Protein AF-A0A0N4VRI8-F1 (afdb_monomer)

Solvent-accessible surface area (backbone atoms only — not comparable to full-atom values): 7275 Å² total; per-residue (Å²): 134,88,83,73,58,56,67,59,54,52,49,53,49,56,58,52,57,51,50,72,57,48,52,59,53,59,56,55,34,60,74,36,78,70,61,22,52,50,53,52,50,48,51,35,53,52,12,48,51,44,39,72,71,39,71,64,70,60,37,72,72,37,65,55,40,48,51,35,51,57,52,48,40,55,49,30,66,70,54,86,83,88,71,90,63,54,68,65,54,53,52,50,50,63,56,44,59,64,50,59,78,72,48,95,63,59,70,66,58,52,51,50,54,52,42,53,49,53,20,52,48,45,45,48,68,64,128

Mean predicted aligned error: 9.8 Å

Organism: Enterobius vermicularis (NCBI:txid51028)

InterPro domains:
  IPR050879 Acyltransferase 3 [PTHR23028] (3-126)

pLDDT: mean 73.69, std 8.94, range [43.31, 86.62]

Sequence (127 aa):
MFNYDFLLHTWSLAVEIQFYIIVPVLTMLLSIPFVGKILWSFFFAASLYYNIVAVGPLQFSSLPSRIWQFICGGLANILPKGFKNTPLLVAGLFSLSPIVFVLPLHTTFLRLTCTLGAAAVIYLGNE

Foldseek 3Di:
DDPPPVVVVVLVVVLVVVCVVVLVVLLVLVVDPPRSVVVNVVLLVQLCVCLVPDDDPCCVNDPSVCVNLSSLLSVLQVDDADDADQPVLVVVVVVVVVVVVVDPDDPVVNSVVNSVSSSVNNNRVDD

Radius of gyration: 16.8 Å; Cα contacts (8 Å, |Δi|>4): 71; chains: 1; bounding box: 46×39×40 Å

Secondary structure (DSSP, 8-state):
-----HHHHHHHHHHHHHHHHHHHHHHHHHTSTTHHHHHHHHHHHHHHHHHHH--SHHHHH-GGGTHHHHHHHHHHHHSPP----HHHHHHHHHHHHHHHHHS---HHHHHHHHHHHHHHHHHHH--

Structure (mmCIF, N/CA/C/O backbone):
data_AF-A0A0N4VRI8-F1
#
_entry.id   AF-A0A0N4VRI8-F1
#
loop_
_atom_site.group_PDB
_atom_site.id
_atom_site.type_symbol
_atom_si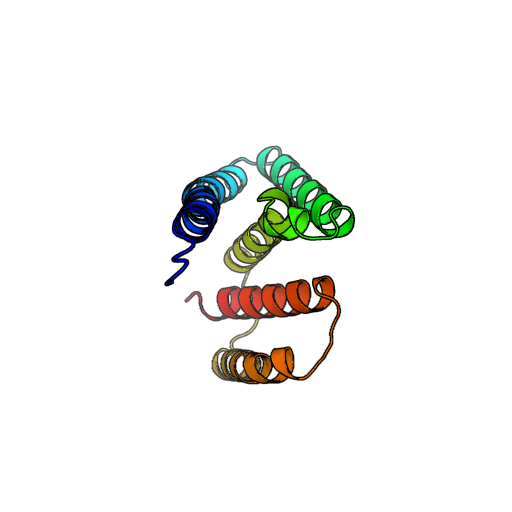te.label_atom_id
_atom_site.label_alt_id
_atom_site.label_comp_id
_atom_site.label_asym_id
_atom_site.label_entity_id
_atom_site.label_seq_id
_atom_site.pdbx_PDB_ins_code
_atom_site.Cartn_x
_atom_site.Cartn_y
_atom_site.Cartn_z
_atom_site.occupancy
_atom_site.B_iso_or_equiv
_atom_site.auth_seq_id
_atom_site.auth_comp_id
_atom_site.auth_asym_id
_atom_site.auth_atom_id
_atom_site.pdbx_PDB_model_num
ATOM 1 N N . MET A 1 1 ? 21.284 -26.337 -19.091 1.00 43.31 1 MET A N 1
ATOM 2 C CA . MET A 1 1 ? 21.860 -25.548 -17.983 1.00 43.31 1 MET A CA 1
ATOM 3 C C . MET A 1 1 ? 20.698 -24.835 -17.316 1.00 43.31 1 MET A C 1
ATOM 5 O O . MET A 1 1 ? 20.201 -23.864 -17.866 1.00 43.31 1 MET A O 1
ATOM 9 N N . PHE A 1 2 ? 20.142 -25.414 -16.251 1.00 52.81 2 PHE A N 1
ATOM 10 C CA . PHE A 1 2 ? 18.999 -24.818 -15.561 1.00 52.81 2 PHE A CA 1
ATOM 11 C C . PHE A 1 2 ? 19.509 -23.631 -14.735 1.00 52.81 2 PHE A C 1
ATOM 13 O O . PHE A 1 2 ? 20.083 -23.827 -13.667 1.00 52.81 2 PHE A O 1
ATOM 20 N N . ASN A 1 3 ? 19.359 -22.413 -15.260 1.00 57.34 3 ASN A N 1
ATOM 21 C CA . ASN A 1 3 ? 19.495 -21.189 -14.473 1.00 57.34 3 ASN A CA 1
ATOM 22 C C . ASN A 1 3 ? 18.281 -21.111 -13.545 1.00 57.34 3 ASN A C 1
ATOM 24 O O . ASN A 1 3 ? 17.251 -20.540 -13.889 1.00 57.34 3 ASN A O 1
ATOM 28 N N . TYR A 1 4 ? 18.367 -21.769 -12.393 1.00 59.78 4 TYR A N 1
ATOM 29 C CA . TYR A 1 4 ? 17.457 -21.477 -11.300 1.00 59.78 4 TYR A CA 1
ATOM 30 C C . TYR A 1 4 ? 17.923 -20.154 -10.708 1.00 59.78 4 TYR A C 1
ATOM 32 O O . TYR A 1 4 ? 18.918 -20.121 -9.983 1.00 59.78 4 TYR A O 1
ATOM 40 N N . ASP A 1 5 ? 17.228 -19.068 -11.040 1.00 71.31 5 ASP A N 1
ATOM 41 C CA . ASP A 1 5 ? 17.462 -17.743 -10.466 1.00 71.31 5 ASP A CA 1
ATOM 42 C C . ASP A 1 5 ? 17.013 -17.711 -8.996 1.00 71.31 5 ASP A C 1
ATOM 44 O O . ASP A 1 5 ? 16.103 -16.988 -8.588 1.00 71.31 5 ASP A O 1
ATOM 48 N N . PHE A 1 6 ? 17.661 -18.528 -8.168 1.00 78.25 6 PHE A N 1
ATOM 49 C CA . PHE A 1 6 ? 17.434 -18.620 -6.733 1.00 78.25 6 PHE A CA 1
ATOM 50 C C . PHE A 1 6 ? 17.616 -17.255 -6.063 1.00 78.25 6 PHE A C 1
ATOM 52 O O . PHE A 1 6 ? 16.872 -16.904 -5.149 1.00 78.25 6 PHE A O 1
ATOM 59 N N . LEU A 1 7 ? 18.558 -16.445 -6.558 1.00 77.31 7 LEU A N 1
ATOM 60 C CA . LEU A 1 7 ? 18.715 -15.067 -6.108 1.00 77.31 7 LEU A CA 1
ATOM 61 C C . LEU A 1 7 ? 17.493 -14.204 -6.435 1.00 77.31 7 LEU A C 1
ATOM 63 O O . LEU A 1 7 ? 17.077 -13.441 -5.574 1.00 77.31 7 LEU A O 1
ATOM 67 N N . LEU A 1 8 ? 16.878 -14.331 -7.616 1.00 75.88 8 LEU A N 1
ATOM 68 C CA . LEU A 1 8 ? 15.655 -13.576 -7.921 1.00 75.88 8 LEU A CA 1
ATOM 69 C C . LEU A 1 8 ? 14.489 -14.028 -7.044 1.00 75.88 8 LEU A C 1
ATOM 71 O O . LEU A 1 8 ? 13.738 -13.187 -6.557 1.00 75.88 8 LEU A O 1
ATOM 75 N N . HIS A 1 9 ? 14.372 -15.333 -6.797 1.00 77.88 9 HIS A N 1
ATOM 76 C CA . HIS A 1 9 ? 13.312 -15.886 -5.957 1.00 77.88 9 HIS A CA 1
ATOM 77 C C . HIS A 1 9 ? 13.450 -15.460 -4.487 1.00 77.88 9 HIS A C 1
ATOM 79 O O . HIS A 1 9 ? 12.490 -15.052 -3.839 1.00 77.88 9 HIS A O 1
ATOM 85 N N . THR A 1 10 ? 14.657 -15.549 -3.930 1.00 82.56 10 THR A N 1
ATOM 86 C CA . THR A 1 10 ? 14.925 -15.099 -2.554 1.00 82.56 10 THR A CA 1
ATOM 87 C C . THR A 1 10 ? 14.808 -13.585 -2.426 1.00 82.56 10 THR A C 1
ATOM 89 O O . THR A 1 10 ? 14.351 -13.089 -1.398 1.00 82.56 10 THR A O 1
ATOM 92 N N . TRP A 1 11 ? 15.147 -12.846 -3.481 1.00 79.31 11 TRP A N 1
ATOM 93 C CA . TRP A 1 11 ? 14.992 -11.402 -3.522 1.00 79.31 11 TRP A CA 1
ATOM 94 C C . TRP A 1 11 ? 13.516 -10.977 -3.562 1.00 79.31 11 TRP A C 1
ATOM 96 O O . TRP A 1 11 ? 13.130 -10.099 -2.789 1.00 79.31 11 TRP A O 1
ATOM 106 N N . SER A 1 12 ? 12.660 -11.624 -4.364 1.00 77.12 12 SER A N 1
ATOM 107 C CA . SER A 1 12 ? 11.217 -11.340 -4.330 1.00 77.12 12 SER A CA 1
ATOM 108 C C . SER A 1 12 ? 10.608 -11.691 -2.972 1.00 77.12 12 SER A C 1
ATOM 110 O O . SER A 1 12 ? 9.846 -10.895 -2.427 1.00 77.12 12 SER A O 1
ATOM 112 N N . LEU A 1 13 ? 11.021 -12.814 -2.372 1.00 80.25 13 LEU A N 1
ATOM 113 C CA . LEU A 1 13 ? 10.589 -13.220 -1.031 1.00 80.25 13 LEU A CA 1
ATOM 114 C C . LEU A 1 13 ? 11.014 -12.210 0.053 1.00 80.25 13 LEU A C 1
ATOM 116 O O . LEU A 1 13 ? 10.243 -11.899 0.960 1.00 80.25 13 LEU A O 1
ATOM 120 N N . ALA A 1 14 ? 12.228 -11.661 -0.044 1.00 82.81 14 ALA A N 1
ATOM 121 C CA . ALA A 1 14 ? 12.719 -10.639 0.879 1.00 82.81 14 ALA A CA 1
ATOM 122 C C . ALA A 1 14 ? 11.968 -9.304 0.737 1.00 82.81 14 ALA A C 1
ATOM 124 O O . ALA A 1 14 ? 11.791 -8.596 1.726 1.00 82.81 14 ALA A O 1
ATOM 125 N N . VAL A 1 15 ? 11.495 -8.955 -0.461 1.00 78.00 15 VAL A N 1
ATOM 126 C CA . VAL A 1 15 ? 10.587 -7.809 -0.637 1.00 78.00 15 VAL A CA 1
ATOM 127 C C . VAL A 1 15 ? 9.209 -8.123 -0.049 1.00 78.00 15 VAL A C 1
ATOM 129 O O . VAL A 1 15 ? 8.584 -7.256 0.560 1.00 78.00 15 VAL A O 1
ATOM 132 N N . GLU A 1 16 ? 8.741 -9.365 -0.168 1.00 80.62 16 GLU A N 1
ATOM 133 C CA . GLU A 1 16 ? 7.449 -9.781 0.379 1.00 80.62 16 GLU A CA 1
ATOM 134 C C . GLU A 1 16 ? 7.399 -9.748 1.911 1.00 80.62 16 GLU A C 1
ATOM 136 O O . GLU A 1 16 ? 6.442 -9.209 2.474 1.00 80.62 16 GLU A O 1
ATOM 141 N N . ILE A 1 17 ? 8.437 -10.247 2.597 1.00 83.75 17 ILE A N 1
ATOM 142 C CA . ILE A 1 17 ? 8.480 -10.297 4.071 1.00 83.75 17 ILE A CA 1
ATOM 143 C C . ILE A 1 17 ? 8.313 -8.903 4.702 1.00 83.75 17 ILE A C 1
ATOM 145 O O . ILE A 1 17 ? 7.713 -8.749 5.766 1.00 83.75 17 ILE A O 1
ATOM 149 N N . GLN A 1 18 ? 8.799 -7.866 4.018 1.00 84.69 18 GLN A N 1
ATOM 150 C CA . GLN A 1 18 ? 8.735 -6.486 4.486 1.00 84.69 18 GLN A CA 1
ATOM 151 C C . GLN A 1 18 ? 7.284 -5.989 4.598 1.00 84.69 18 GLN A C 1
ATOM 153 O O . GLN A 1 18 ? 6.972 -5.226 5.516 1.00 84.69 18 GLN A O 1
ATOM 158 N N . PHE A 1 19 ? 6.369 -6.452 3.735 1.00 78.00 19 PHE A N 1
ATOM 159 C CA . PHE A 1 19 ? 4.954 -6.069 3.817 1.00 78.00 19 PHE A CA 1
ATOM 160 C C . PHE A 1 19 ? 4.273 -6.618 5.072 1.00 78.00 19 PHE A C 1
ATOM 162 O O . PHE A 1 19 ? 3.464 -5.912 5.672 1.00 78.00 19 PHE A O 1
ATOM 169 N N . TYR A 1 20 ? 4.639 -7.823 5.517 1.00 81.69 20 TYR A N 1
ATOM 170 C CA . TYR A 1 20 ? 4.074 -8.420 6.732 1.00 81.69 20 TYR A CA 1
ATOM 171 C C . TYR A 1 20 ? 4.392 -7.609 7.992 1.00 81.69 20 TYR A C 1
ATOM 173 O O . TYR A 1 20 ? 3.619 -7.644 8.944 1.00 81.69 20 TYR A O 1
ATOM 181 N N . ILE A 1 21 ? 5.493 -6.851 7.992 1.00 83.50 21 ILE A N 1
ATOM 182 C CA . ILE A 1 21 ? 5.864 -5.952 9.093 1.00 83.50 21 ILE A CA 1
ATOM 183 C C . ILE A 1 21 ? 5.261 -4.555 8.888 1.00 83.50 21 ILE A C 1
ATOM 185 O O . ILE A 1 21 ? 4.765 -3.947 9.833 1.00 83.50 21 ILE A O 1
ATOM 189 N N . ILE A 1 22 ? 5.270 -4.030 7.660 1.00 83.44 22 ILE A N 1
ATOM 190 C CA . ILE A 1 22 ? 4.802 -2.664 7.375 1.00 83.44 22 ILE A CA 1
ATOM 191 C C . ILE A 1 22 ? 3.286 -2.526 7.569 1.00 83.44 22 ILE A C 1
ATOM 193 O O . ILE A 1 22 ? 2.836 -1.537 8.144 1.00 83.44 22 ILE A O 1
ATOM 197 N N . VAL A 1 23 ? 2.491 -3.501 7.119 1.00 81.38 23 VAL A N 1
ATOM 198 C CA . VAL A 1 23 ? 1.022 -3.453 7.221 1.00 81.38 23 VAL A CA 1
ATOM 199 C C . VAL A 1 23 ? 0.534 -3.286 8.670 1.00 81.38 23 VAL A C 1
ATOM 201 O O . VAL A 1 23 ? -0.201 -2.326 8.915 1.00 81.38 23 VAL A O 1
ATOM 204 N N . PRO A 1 24 ? 0.941 -4.117 9.654 1.00 81.81 24 PRO A N 1
ATOM 205 C CA . PRO A 1 24 ? 0.489 -3.943 11.033 1.00 81.81 24 PRO A CA 1
ATOM 206 C C . PRO A 1 24 ? 0.929 -2.598 11.620 1.00 81.81 24 PRO A C 1
ATOM 208 O O . PRO A 1 24 ? 0.126 -1.936 12.276 1.00 81.81 24 PRO A O 1
ATOM 211 N N . VAL A 1 25 ? 2.143 -2.129 11.311 1.00 84.94 25 VAL A N 1
ATOM 212 C CA . VAL A 1 25 ? 2.630 -0.808 11.749 1.00 84.94 25 VAL A CA 1
ATOM 213 C C . VAL A 1 25 ? 1.764 0.324 11.182 1.00 84.94 25 VAL A C 1
ATOM 215 O O . VAL A 1 25 ? 1.363 1.223 11.922 1.00 84.94 25 VAL A O 1
ATOM 218 N N . LEU A 1 26 ? 1.407 0.268 9.896 1.00 81.94 26 LEU A N 1
ATOM 219 C CA . LEU A 1 26 ? 0.519 1.253 9.268 1.00 81.94 26 LEU A CA 1
ATOM 220 C C . LEU A 1 26 ? -0.889 1.232 9.870 1.00 81.94 26 LEU A C 1
ATOM 222 O O . LEU A 1 26 ? -1.499 2.290 10.018 1.00 81.94 26 LEU A O 1
ATOM 226 N N . THR A 1 27 ? -1.405 0.056 10.235 1.00 79.00 27 THR A N 1
ATOM 227 C CA . THR A 1 27 ? -2.712 -0.046 10.904 1.00 79.00 27 THR A CA 1
ATOM 228 C C . THR A 1 27 ? -2.669 0.458 12.347 1.00 79.00 27 THR A C 1
ATOM 230 O O . THR A 1 27 ? -3.582 1.166 12.761 1.00 79.00 27 THR A O 1
ATOM 233 N N . MET A 1 28 ? -1.586 0.198 13.091 1.00 83.25 28 MET A N 1
ATOM 234 C CA . MET A 1 28 ? -1.377 0.765 14.429 1.00 83.25 28 MET A CA 1
ATOM 235 C C . MET A 1 28 ? -1.295 2.291 14.396 1.00 83.25 28 MET A C 1
ATOM 237 O O . MET A 1 28 ? -1.789 2.956 15.306 1.00 83.25 28 MET A O 1
ATOM 241 N N . LEU A 1 29 ? -0.719 2.859 13.334 1.00 81.62 29 LEU A N 1
ATOM 242 C CA . LEU A 1 29 ? -0.632 4.304 13.162 1.00 81.62 29 LEU A CA 1
ATOM 243 C C . LEU A 1 29 ? -2.022 4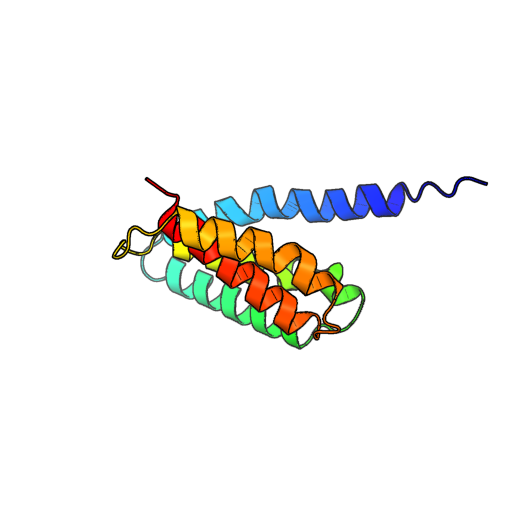.961 13.092 1.00 81.62 29 LEU A C 1
ATOM 245 O O . LEU A 1 29 ? -2.179 6.078 13.575 1.00 81.62 29 LEU A O 1
ATOM 249 N N . LEU A 1 30 ? -3.047 4.270 12.579 1.00 77.56 30 LEU A N 1
ATOM 250 C CA . LEU A 1 30 ? -4.427 4.779 12.569 1.00 77.56 30 LEU A CA 1
ATOM 251 C C . LEU A 1 30 ? -5.061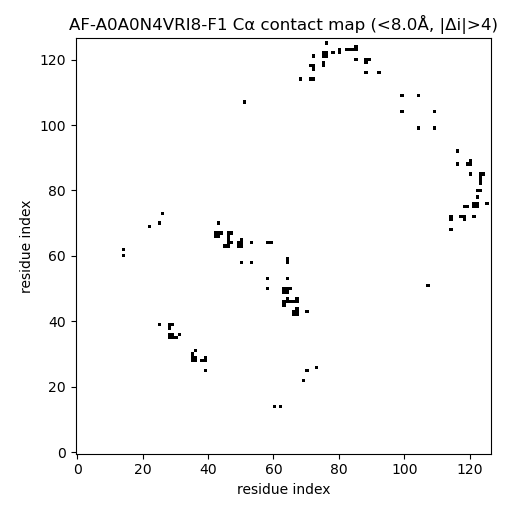 4.867 13.957 1.00 77.56 30 LEU A C 1
ATOM 253 O O . LEU A 1 30 ? -5.968 5.680 14.151 1.00 77.56 30 LEU A O 1
ATOM 257 N N . SER A 1 31 ? -4.581 4.072 14.912 1.00 80.88 31 SER A N 1
ATOM 258 C CA . SER A 1 31 ? -5.052 4.105 16.298 1.00 80.88 31 SER A CA 1
ATOM 259 C C . SER A 1 31 ? -4.615 5.376 17.033 1.00 80.88 31 SER A C 1
ATOM 261 O O . SER A 1 31 ? -5.208 5.723 18.052 1.00 80.88 31 SER A O 1
ATOM 263 N N . ILE A 1 32 ? -3.605 6.096 16.527 1.00 83.25 32 ILE A N 1
ATOM 264 C CA . ILE A 1 32 ? -3.131 7.349 17.123 1.00 83.25 32 ILE A CA 1
ATOM 265 C C . ILE A 1 32 ? -3.997 8.513 16.607 1.00 83.25 32 ILE A C 1
ATOM 267 O O . ILE A 1 32 ? -3.977 8.819 15.406 1.00 83.25 32 ILE A O 1
ATOM 271 N N . PRO A 1 33 ? -4.747 9.213 17.480 1.00 77.50 33 PRO A N 1
ATOM 272 C CA . PRO A 1 33 ? -5.620 10.299 17.054 1.00 77.50 33 PRO A CA 1
ATOM 273 C C . PRO A 1 33 ? -4.807 11.467 16.480 1.00 77.50 33 PRO A C 1
ATOM 275 O O . PRO A 1 33 ? -3.745 11.816 16.990 1.00 77.50 33 PRO A O 1
ATOM 278 N N . PHE A 1 34 ? -5.336 12.089 15.422 1.00 79.38 34 PHE A N 1
ATOM 279 C CA . PHE A 1 34 ? -4.783 13.258 14.720 1.00 79.38 34 PHE A CA 1
ATOM 280 C C . PHE A 1 34 ? -3.399 13.048 14.071 1.00 79.38 34 PHE A C 1
ATOM 282 O O . PHE A 1 34 ? -3.310 13.012 12.845 1.00 79.38 34 PHE A O 1
ATOM 289 N N . VAL A 1 35 ? -2.339 12.844 14.858 1.00 83.88 35 VAL A N 1
ATOM 290 C CA . VAL A 1 35 ? -0.954 12.669 14.378 1.00 83.88 35 VAL A CA 1
ATOM 291 C C . VAL A 1 35 ? -0.819 11.418 13.514 1.00 83.88 35 VAL A C 1
ATOM 293 O O . VAL A 1 35 ? -0.207 11.465 12.448 1.00 83.88 35 VAL A O 1
ATOM 296 N N . GLY A 1 36 ? -1.453 10.321 13.930 1.00 83.31 36 GLY A N 1
ATOM 297 C CA . GLY A 1 36 ? -1.462 9.074 13.175 1.00 83.31 36 GLY A CA 1
ATOM 298 C C . GLY A 1 36 ? -2.063 9.236 11.783 1.00 83.31 36 GLY A C 1
ATOM 299 O O . GLY A 1 36 ? -1.460 8.839 10.793 1.00 83.31 36 GLY A O 1
ATOM 300 N N . LYS A 1 37 ? -3.203 9.931 11.686 1.00 81.00 37 LYS A N 1
ATOM 301 C CA . LYS A 1 37 ? -3.877 10.217 10.408 1.00 81.00 37 LYS A CA 1
ATOM 302 C C . LYS A 1 37 ? -3.034 11.107 9.489 1.00 81.00 37 LYS A C 1
ATOM 304 O O . LYS A 1 37 ? -3.011 10.876 8.283 1.00 81.00 37 LYS A O 1
ATOM 309 N N . ILE A 1 38 ? -2.330 12.096 10.047 1.00 84.81 38 ILE A N 1
ATOM 310 C CA . ILE A 1 38 ? -1.436 12.982 9.283 1.00 84.81 38 ILE A CA 1
ATOM 311 C C . ILE A 1 38 ? -0.252 12.194 8.725 1.00 84.81 38 ILE A C 1
ATOM 313 O O . ILE A 1 38 ? 0.001 12.250 7.523 1.00 84.81 38 ILE A O 1
ATOM 317 N N . LEU A 1 39 ? 0.442 11.428 9.572 1.00 83.94 39 LEU A N 1
ATOM 318 C CA . LEU A 1 39 ? 1.571 10.602 9.142 1.00 83.94 39 LEU A CA 1
ATOM 319 C C . LEU A 1 39 ? 1.133 9.565 8.110 1.00 83.94 39 LEU A C 1
ATOM 321 O O . LEU A 1 39 ? 1.810 9.355 7.109 1.00 83.94 39 LEU A O 1
ATOM 325 N N . TRP A 1 40 ? -0.030 8.962 8.313 1.00 84.44 40 TRP A N 1
ATOM 326 C CA . TRP A 1 40 ? -0.585 7.988 7.391 1.00 84.44 40 TRP A CA 1
ATOM 327 C C . TRP A 1 40 ? -0.924 8.602 6.021 1.00 84.44 40 TRP A C 1
ATOM 329 O O . TRP A 1 40 ? -0.564 8.037 4.988 1.00 84.44 40 TRP A O 1
ATOM 339 N N . SER A 1 41 ? -1.517 9.801 5.998 1.00 83.44 41 SER A N 1
ATOM 340 C CA . SER A 1 41 ? -1.750 10.571 4.766 1.00 83.44 41 SER A CA 1
ATOM 341 C C . SER A 1 41 ? -0.438 10.973 4.078 1.00 83.44 41 SER A C 1
ATOM 343 O O . SER A 1 41 ? -0.308 10.865 2.858 1.00 83.44 41 SER A O 1
ATOM 345 N N . PHE A 1 42 ? 0.576 11.359 4.857 1.00 86.62 42 PHE A N 1
ATOM 346 C CA . PHE A 1 42 ? 1.909 11.661 4.341 1.00 86.62 42 PHE A CA 1
ATOM 347 C C . PHE A 1 42 ? 2.552 10.435 3.677 1.00 86.62 42 PHE A C 1
ATOM 349 O O . PHE A 1 42 ? 3.021 10.533 2.544 1.00 86.62 42 PHE A O 1
ATOM 356 N N . PHE A 1 43 ? 2.519 9.267 4.329 1.00 85.31 43 PHE A N 1
ATOM 357 C CA . PHE A 1 43 ? 3.030 8.019 3.751 1.00 85.31 43 PHE A CA 1
ATOM 358 C C . PHE A 1 43 ? 2.273 7.613 2.485 1.00 85.31 43 PHE A C 1
ATOM 360 O O . PHE A 1 43 ? 2.900 7.154 1.528 1.00 85.31 43 PHE A O 1
ATOM 367 N N . PHE A 1 44 ? 0.954 7.820 2.444 1.00 85.31 44 PHE A N 1
ATOM 368 C CA . PHE A 1 44 ? 0.158 7.595 1.240 1.00 85.31 44 PHE A CA 1
ATOM 369 C C . PHE A 1 44 ? 0.620 8.485 0.083 1.00 85.31 44 PHE A C 1
ATOM 371 O O . PHE A 1 44 ? 0.957 7.975 -0.986 1.00 85.31 44 PHE A O 1
ATOM 378 N N . ALA A 1 45 ? 0.693 9.799 0.305 1.00 83.69 45 ALA A N 1
ATOM 379 C CA . ALA A 1 45 ? 1.078 10.762 -0.722 1.00 83.69 45 ALA A CA 1
ATOM 380 C C . ALA A 1 45 ? 2.518 10.541 -1.208 1.00 83.69 45 ALA A C 1
ATOM 382 O O . ALA A 1 45 ? 2.767 10.528 -2.414 1.00 83.69 45 ALA A O 1
ATOM 383 N N . ALA A 1 46 ? 3.456 10.298 -0.287 1.00 85.19 46 ALA A N 1
ATOM 384 C CA . ALA A 1 46 ? 4.849 10.010 -0.616 1.00 85.19 46 ALA A CA 1
ATOM 385 C C . ALA A 1 46 ? 4.987 8.715 -1.434 1.00 85.19 46 ALA A C 1
ATOM 387 O O . ALA A 1 46 ? 5.724 8.677 -2.420 1.00 85.19 46 ALA A O 1
ATOM 388 N N . SER A 1 47 ? 4.243 7.667 -1.065 1.00 84.81 47 SER A N 1
ATOM 389 C CA . SER A 1 47 ? 4.227 6.388 -1.783 1.00 84.81 47 SER A CA 1
ATOM 390 C C . SER A 1 47 ? 3.641 6.520 -3.192 1.00 84.81 47 SER A C 1
ATOM 392 O O . SER A 1 47 ? 4.191 5.966 -4.146 1.00 84.81 47 SER A O 1
ATOM 394 N N . LEU A 1 48 ? 2.561 7.287 -3.342 1.00 80.94 48 LEU A N 1
ATOM 395 C CA . LEU A 1 48 ? 1.908 7.525 -4.629 1.00 80.94 48 LEU A CA 1
ATOM 396 C C . LEU A 1 48 ? 2.797 8.384 -5.544 1.00 80.94 48 LEU A C 1
ATOM 398 O O . LEU A 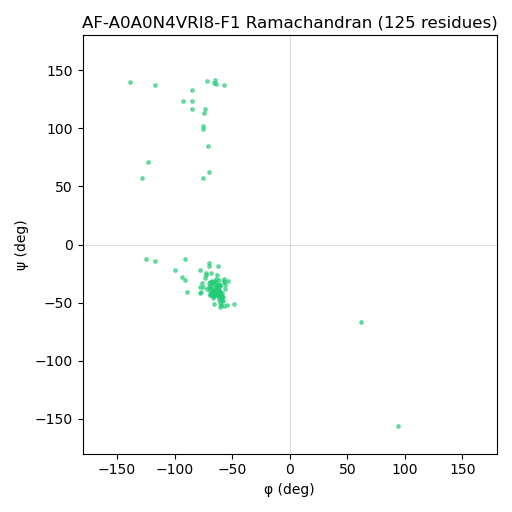1 48 ? 2.995 8.043 -6.709 1.00 80.94 48 LEU A O 1
ATOM 402 N N . TYR A 1 49 ? 3.427 9.430 -5.000 1.00 84.31 49 TYR A N 1
ATOM 403 C CA . TYR A 1 49 ? 4.418 10.229 -5.723 1.00 84.31 49 TYR A CA 1
ATOM 404 C C . TYR A 1 49 ? 5.582 9.362 -6.216 1.00 84.31 49 TYR A C 1
ATOM 406 O O . TYR A 1 49 ? 5.924 9.385 -7.399 1.00 84.31 49 TYR A O 1
ATOM 414 N N . TYR A 1 50 ? 6.139 8.526 -5.336 1.00 82.19 50 TYR A N 1
ATOM 415 C CA . TYR A 1 50 ? 7.227 7.622 -5.700 1.00 82.19 50 TYR A CA 1
ATOM 416 C C . TYR A 1 50 ? 6.803 6.601 -6.766 1.00 82.19 50 TYR A C 1
ATOM 418 O O . TYR A 1 50 ? 7.591 6.268 -7.648 1.00 82.19 50 TYR A O 1
ATOM 426 N N . ASN A 1 51 ? 5.553 6.128 -6.738 1.00 80.44 51 ASN A N 1
ATOM 427 C CA . ASN A 1 51 ? 5.018 5.231 -7.762 1.00 80.44 51 ASN A CA 1
ATOM 428 C C . ASN A 1 51 ? 4.973 5.873 -9.155 1.00 80.44 51 ASN A C 1
ATOM 430 O O . ASN A 1 51 ? 5.230 5.169 -10.128 1.00 80.44 51 ASN A O 1
ATOM 434 N N . ILE A 1 52 ? 4.670 7.171 -9.242 1.00 77.94 52 ILE A N 1
ATOM 435 C CA . ILE A 1 52 ? 4.598 7.910 -10.511 1.00 77.94 52 ILE A CA 1
ATOM 436 C C . ILE A 1 52 ? 6.000 8.241 -11.037 1.00 77.94 52 ILE A C 1
ATOM 438 O O . ILE A 1 52 ? 6.241 8.141 -12.237 1.00 77.94 52 ILE A O 1
ATOM 442 N N . VAL A 1 53 ? 6.921 8.632 -10.149 1.00 79.50 53 VAL A N 1
ATOM 443 C CA . VAL A 1 53 ? 8.278 9.062 -10.530 1.00 79.50 53 VAL A CA 1
ATOM 444 C C . VAL A 1 53 ? 9.191 7.879 -10.852 1.00 79.50 53 VAL A C 1
ATOM 446 O O . VAL A 1 53 ? 10.025 7.968 -11.753 1.00 79.50 53 VAL A O 1
ATOM 449 N N . ALA A 1 54 ? 9.059 6.764 -10.132 1.00 73.94 54 ALA A N 1
ATOM 450 C CA . ALA A 1 54 ? 9.867 5.584 -10.396 1.00 73.94 54 ALA A CA 1
ATOM 451 C C . ALA A 1 54 ? 9.386 4.893 -11.680 1.00 73.94 54 ALA A C 1
ATOM 453 O O . ALA A 1 54 ? 8.271 4.378 -11.737 1.00 73.94 54 ALA A O 1
ATOM 454 N N . VAL A 1 55 ? 10.253 4.835 -12.691 1.00 68.75 55 VAL A N 1
ATOM 455 C CA . VAL A 1 55 ? 10.004 4.143 -13.963 1.00 68.75 55 VAL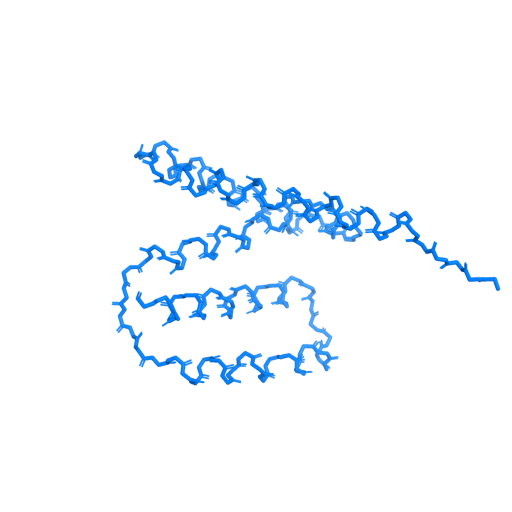 A CA 1
ATOM 456 C C . VAL A 1 55 ? 11.009 3.000 -14.119 1.00 68.75 55 VAL A C 1
ATOM 458 O O . VAL A 1 55 ? 12.193 3.151 -13.818 1.00 68.75 55 VAL A O 1
ATOM 461 N N . GLY A 1 56 ? 10.543 1.838 -14.584 1.00 70.75 56 GLY A N 1
ATOM 462 C CA . GLY A 1 56 ? 11.393 0.678 -14.875 1.00 70.75 56 GLY A CA 1
ATOM 463 C C . GLY A 1 56 ? 11.518 -0.327 -13.716 1.00 70.75 56 GLY A C 1
ATOM 464 O O . GLY A 1 56 ? 10.624 -0.408 -12.869 1.00 70.75 56 GLY A O 1
ATOM 465 N N . PRO A 1 57 ? 12.600 -1.132 -13.659 1.00 65.44 57 PRO A N 1
ATOM 466 C CA . PRO A 1 57 ? 12.718 -2.253 -12.718 1.00 65.44 57 PRO A CA 1
ATOM 467 C C . PRO A 1 57 ? 12.728 -1.790 -11.259 1.00 65.44 57 PRO A C 1
ATOM 469 O O . PRO A 1 57 ? 12.186 -2.468 -10.391 1.00 65.44 57 PRO A O 1
ATOM 472 N N . LEU A 1 58 ? 13.236 -0.582 -11.001 1.00 64.00 58 LEU A N 1
ATOM 473 C CA . LEU A 1 58 ? 13.242 0.038 -9.678 1.00 64.00 58 LEU A CA 1
ATOM 474 C C . LEU A 1 58 ? 11.830 0.230 -9.119 1.00 64.00 58 LEU A C 1
ATOM 476 O O . LEU A 1 58 ? 11.625 0.020 -7.931 1.00 64.00 58 LEU A O 1
ATOM 480 N N . GLN A 1 59 ? 10.843 0.536 -9.965 1.00 66.19 59 GLN A N 1
ATOM 481 C CA . GLN A 1 59 ? 9.446 0.679 -9.548 1.00 66.19 59 GLN A CA 1
ATOM 482 C C . GLN A 1 59 ? 8.849 -0.656 -9.079 1.00 66.19 59 GLN A C 1
ATOM 484 O O . GLN A 1 59 ? 7.966 -0.684 -8.219 1.00 66.19 59 GLN A O 1
ATOM 489 N N . PHE A 1 60 ? 9.299 -1.771 -9.661 1.00 62.81 60 PHE A N 1
ATOM 490 C CA . PHE A 1 60 ? 8.907 -3.104 -9.218 1.00 62.81 60 PHE A CA 1
ATOM 491 C C . PHE A 1 60 ? 9.673 -3.497 -7.950 1.00 62.81 60 PHE A C 1
ATOM 493 O O . PHE A 1 60 ? 9.070 -4.017 -7.020 1.00 62.81 60 PHE A O 1
ATOM 500 N N . SER A 1 61 ? 10.963 -3.196 -7.879 1.00 64.62 61 SER A N 1
ATOM 501 C CA . SER A 1 61 ? 11.844 -3.529 -6.757 1.00 64.62 61 SER A CA 1
ATOM 502 C C . SER A 1 61 ? 11.634 -2.716 -5.489 1.00 64.62 61 SER A C 1
ATOM 504 O O . SER A 1 61 ? 11.970 -3.171 -4.399 1.00 64.62 61 SER A O 1
ATOM 506 N N . SER A 1 62 ? 11.090 -1.513 -5.609 1.00 72.81 62 SER A N 1
ATOM 507 C CA . SER A 1 62 ? 10.917 -0.615 -4.479 1.00 72.81 62 SER A CA 1
ATOM 508 C C . SER A 1 62 ? 9.624 -0.908 -3.719 1.00 72.81 62 SER A C 1
ATOM 510 O O . SER A 1 62 ? 8.524 -0.781 -4.267 1.00 72.81 62 SER A O 1
ATOM 512 N N . LEU A 1 63 ? 9.752 -1.175 -2.422 1.00 72.00 63 LEU A N 1
ATOM 513 C CA . LEU A 1 63 ? 8.646 -1.133 -1.466 1.00 72.00 63 LEU A CA 1
ATOM 514 C C . LEU A 1 63 ? 7.785 0.137 -1.537 1.00 72.00 63 LEU A C 1
ATOM 516 O O . LEU A 1 63 ? 6.560 0.008 -1.621 1.00 72.00 63 LEU A O 1
ATOM 520 N N . PRO A 1 64 ? 8.359 1.362 -1.509 1.00 73.25 64 PRO A N 1
ATOM 521 C CA . PRO A 1 64 ? 7.558 2.579 -1.409 1.00 73.25 64 PRO A CA 1
ATOM 522 C C . PRO A 1 64 ? 6.626 2.7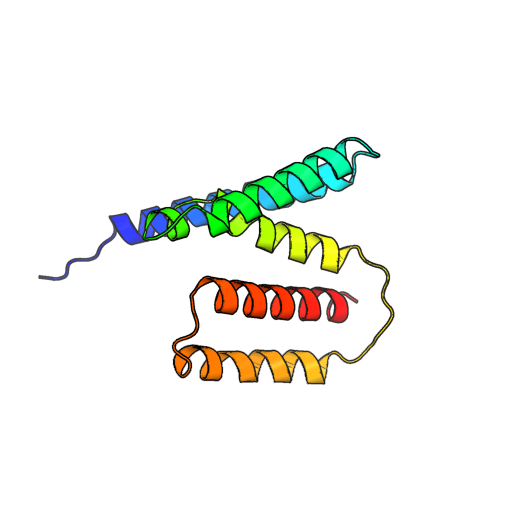89 -2.598 1.00 73.25 64 PRO A C 1
ATOM 524 O O . PRO A 1 64 ? 5.635 3.485 -2.453 1.00 73.25 64 PRO A O 1
ATOM 527 N N . SER A 1 65 ? 6.856 2.142 -3.741 1.00 74.88 65 SER A N 1
ATOM 528 C CA . SER A 1 65 ? 5.939 2.202 -4.885 1.00 74.88 65 SER A CA 1
ATOM 529 C C . SER A 1 65 ? 4.614 1.452 -4.658 1.00 74.88 65 SER A C 1
ATOM 531 O O . SER A 1 65 ? 3.658 1.673 -5.403 1.00 74.88 65 SER A O 1
ATOM 533 N N . ARG A 1 66 ? 4.529 0.567 -3.651 1.00 75.44 66 ARG A N 1
ATOM 534 C CA . ARG A 1 66 ? 3.363 -0.310 -3.413 1.00 75.44 66 ARG A CA 1
ATOM 535 C C . ARG A 1 66 ? 2.644 -0.060 -2.088 1.00 75.44 66 ARG A C 1
ATOM 537 O O . ARG A 1 66 ? 1.517 -0.513 -1.922 1.00 75.44 66 ARG A O 1
ATOM 544 N N . ILE A 1 67 ? 3.256 0.672 -1.157 1.00 82.25 67 ILE A N 1
ATOM 545 C CA . ILE A 1 67 ? 2.687 0.939 0.177 1.00 82.25 67 ILE A CA 1
ATOM 546 C C . ILE A 1 67 ? 1.291 1.584 0.088 1.00 82.25 67 ILE A C 1
ATOM 548 O O . ILE A 1 67 ? 0.392 1.192 0.831 1.00 82.25 67 ILE A O 1
ATOM 552 N N . TRP A 1 68 ? 1.067 2.489 -0.869 1.00 81.81 68 TRP A N 1
ATOM 553 C CA . TRP A 1 68 ? -0.233 3.133 -1.089 1.00 81.81 68 TRP A CA 1
ATOM 554 C C . TRP A 1 68 ? -1.378 2.135 -1.348 1.00 81.81 68 TRP A C 1
ATOM 556 O O . TRP A 1 68 ? -2.515 2.399 -0.967 1.00 81.81 68 TRP A O 1
ATOM 566 N N . GLN A 1 69 ? -1.085 0.968 -1.932 1.00 82.94 69 GLN A N 1
ATOM 567 C CA . GLN A 1 69 ? -2.074 -0.075 -2.221 1.00 82.94 69 GLN A CA 1
ATOM 568 C C . GLN A 1 69 ? -2.606 -0.716 -0.931 1.00 82.94 69 GLN A C 1
ATOM 570 O O . GLN A 1 69 ? -3.812 -0.889 -0.762 1.00 82.94 69 GLN A O 1
ATOM 575 N N . PHE A 1 70 ? -1.705 -1.007 0.010 1.00 80.81 70 PHE A N 1
ATOM 576 C CA . PHE A 1 70 ? -2.049 -1.556 1.325 1.00 80.81 70 PHE A CA 1
ATOM 577 C C . PHE A 1 70 ? -2.794 -0.537 2.188 1.00 80.81 70 PHE A C 1
ATOM 579 O O . PHE A 1 70 ? -3.749 -0.877 2.880 1.00 80.81 70 PHE A O 1
ATOM 586 N N . ILE A 1 71 ? -2.386 0.728 2.095 1.00 82.00 71 ILE A N 1
ATOM 587 C CA . ILE A 1 71 ? -3.047 1.871 2.726 1.00 82.00 71 ILE A CA 1
ATOM 588 C C . ILE A 1 71 ? -4.505 1.992 2.228 1.00 82.00 71 ILE A C 1
ATOM 590 O O . ILE A 1 71 ? -5.424 2.074 3.043 1.00 82.00 71 ILE A O 1
ATOM 594 N N . CYS A 1 72 ? -4.756 1.897 0.916 1.00 79.81 72 CYS A N 1
ATOM 595 C CA . CYS A 1 72 ? -6.121 1.861 0.370 1.00 79.81 72 CYS A CA 1
ATOM 596 C C . CYS A 1 72 ? -6.949 0.679 0.902 1.00 79.81 72 CYS A C 1
ATOM 598 O O . CYS A 1 72 ? -8.101 0.874 1.290 1.00 79.81 72 CYS A O 1
ATOM 600 N N . GLY A 1 73 ? -6.369 -0.525 0.965 1.00 77.81 73 GLY A N 1
ATOM 601 C CA . GLY A 1 73 ? -7.037 -1.698 1.543 1.00 77.81 73 GLY A CA 1
ATOM 602 C C . GLY A 1 73 ? -7.382 -1.519 3.028 1.00 77.81 73 GLY A C 1
ATOM 603 O O . GLY A 1 73 ? -8.478 -1.872 3.457 1.00 77.81 73 GLY A O 1
ATOM 604 N N . GLY A 1 74 ? -6.487 -0.897 3.801 1.00 76.62 74 GLY A N 1
ATOM 605 C CA . GLY A 1 74 ? -6.718 -0.567 5.208 1.00 76.62 74 GLY A CA 1
ATOM 606 C C . GLY A 1 74 ? -7.866 0.426 5.419 1.00 76.62 74 GLY A C 1
ATOM 607 O O . GLY A 1 74 ? -8.692 0.211 6.303 1.00 76.62 74 GLY A O 1
ATOM 608 N N . LEU A 1 75 ? -7.978 1.474 4.590 1.00 74.44 75 LEU A N 1
ATOM 609 C CA . LEU A 1 75 ? -9.129 2.393 4.649 1.00 74.44 75 LEU A CA 1
ATOM 610 C C . LEU A 1 75 ? -10.439 1.706 4.308 1.00 74.44 75 LEU A C 1
ATOM 612 O O . LEU A 1 75 ? -11.436 1.938 4.989 1.00 74.44 75 LEU A O 1
ATOM 616 N N . ALA A 1 76 ? -10.435 0.879 3.261 1.00 75.44 76 ALA A N 1
ATOM 617 C CA . ALA A 1 76 ? -11.618 0.142 2.845 1.00 75.44 76 ALA A CA 1
ATOM 618 C C . ALA A 1 76 ? -12.164 -0.731 3.983 1.00 75.44 76 ALA A C 1
ATOM 620 O O . ALA A 1 76 ? -13.370 -0.891 4.105 1.00 75.44 76 ALA A O 1
ATOM 621 N N . ASN A 1 77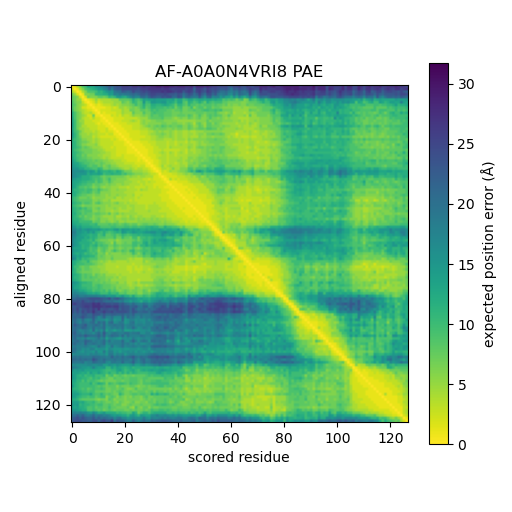 ? -11.298 -1.226 4.867 1.00 75.81 77 ASN A N 1
ATOM 622 C CA . ASN A 1 77 ? -11.715 -1.996 6.032 1.00 75.81 77 ASN A CA 1
ATOM 623 C C . ASN A 1 77 ? -12.377 -1.157 7.149 1.00 75.81 77 ASN A C 1
ATOM 625 O O . ASN A 1 77 ? -13.146 -1.685 7.945 1.00 75.81 77 ASN A O 1
ATOM 629 N N . ILE A 1 78 ? -12.057 0.138 7.243 1.00 72.94 78 ILE A N 1
ATOM 630 C CA . ILE A 1 78 ? -12.438 1.010 8.372 1.00 72.94 78 ILE A CA 1
ATOM 631 C C . ILE A 1 78 ? -13.658 1.886 8.043 1.00 72.94 78 ILE A C 1
ATOM 633 O O . ILE A 1 78 ? -14.341 2.369 8.947 1.00 72.94 78 ILE A O 1
ATOM 637 N N . LEU A 1 79 ? -13.945 2.115 6.758 1.00 71.81 79 LEU A N 1
ATOM 638 C CA . LEU A 1 79 ? -15.055 2.963 6.322 1.00 71.81 79 LEU A CA 1
ATOM 639 C C . LEU A 1 79 ? -16.432 2.371 6.699 1.00 71.81 79 LEU A C 1
ATOM 641 O O . LEU A 1 79 ? -16.652 1.170 6.538 1.00 71.81 79 LEU A O 1
ATOM 645 N N . PRO A 1 80 ? -17.394 3.204 7.150 1.00 61.41 80 PRO A N 1
ATOM 646 C CA . PRO A 1 80 ? -18.745 2.753 7.478 1.00 61.41 80 PRO A CA 1
ATOM 647 C C . PRO A 1 80 ? -19.478 2.223 6.232 1.00 61.41 80 PRO A C 1
ATOM 649 O O . PRO A 1 80 ? -19.372 2.787 5.139 1.00 61.41 80 PRO A O 1
ATOM 652 N N . LYS A 1 81 ? -20.200 1.108 6.398 1.00 64.88 81 LYS A N 1
ATOM 653 C CA . LYS A 1 81 ? -20.781 0.293 5.316 1.00 64.88 81 LYS A CA 1
ATOM 654 C C . LYS A 1 81 ? -22.143 0.838 4.860 1.00 64.88 81 LYS A C 1
ATOM 656 O O . LYS A 1 81 ? -23.002 1.097 5.697 1.00 64.88 81 LYS A O 1
ATOM 661 N N . GLY A 1 82 ? -22.356 0.969 3.546 1.00 57.88 82 GLY A N 1
ATOM 662 C CA . GLY A 1 82 ? -23.632 1.431 2.966 1.00 57.88 82 GLY A CA 1
ATOM 663 C C . GLY A 1 82 ? -24.278 0.508 1.923 1.00 57.88 82 GLY A C 1
ATOM 664 O O . GLY A 1 82 ? -25.442 0.706 1.591 1.00 57.88 82 GLY A O 1
ATOM 665 N N . PHE A 1 83 ? -23.570 -0.503 1.404 1.00 57.38 83 PHE A N 1
ATOM 666 C CA . PHE A 1 83 ? -24.056 -1.346 0.300 1.00 57.38 83 PHE A CA 1
ATOM 667 C C . PHE A 1 83 ? -23.719 -2.827 0.510 1.00 57.38 83 PHE A C 1
ATOM 669 O O . PHE A 1 83 ? -22.619 -3.154 0.939 1.00 57.38 83 PHE A O 1
ATOM 676 N N . LYS A 1 84 ? -24.659 -3.725 0.181 1.00 58.62 84 LYS A N 1
ATOM 677 C CA . LYS A 1 84 ? -24.555 -5.184 0.371 1.00 58.62 84 LYS A CA 1
ATOM 678 C C . LYS A 1 84 ? -24.748 -5.923 -0.962 1.00 58.62 84 LYS A C 1
ATOM 680 O O . LYS A 1 84 ? -25.774 -6.552 -1.166 1.00 58.62 84 LYS A O 1
ATOM 685 N N . ASN A 1 85 ? -23.775 -5.827 -1.875 1.00 58.78 85 ASN A N 1
ATOM 686 C CA . ASN A 1 85 ? -23.789 -6.520 -3.180 1.00 58.78 85 ASN A CA 1
ATOM 687 C C . ASN A 1 85 ? -22.482 -7.309 -3.419 1.00 58.78 85 ASN A C 1
ATOM 689 O O . ASN A 1 85 ? -21.772 -7.099 -4.403 1.00 58.78 85 ASN A O 1
ATOM 693 N N . THR A 1 86 ? -22.162 -8.224 -2.503 1.00 63.69 86 THR A N 1
ATOM 694 C CA . THR A 1 86 ? -20.941 -9.052 -2.493 1.00 63.69 86 THR A CA 1
ATOM 695 C C . THR A 1 86 ? -20.722 -9.954 -3.725 1.00 63.69 86 THR A C 1
ATOM 697 O O . THR A 1 86 ? -19.591 -9.983 -4.211 1.00 63.69 86 THR A O 1
ATOM 700 N N . PRO A 1 87 ? -21.721 -10.653 -4.311 1.00 62.28 87 PRO A N 1
ATOM 701 C CA . PRO A 1 87 ? -21.438 -11.624 -5.376 1.00 62.28 87 PRO A CA 1
ATOM 702 C C . PRO A 1 87 ? -21.132 -10.978 -6.738 1.00 62.28 87 PRO A C 1
ATOM 704 O O . PRO A 1 87 ? -20.300 -11.486 -7.487 1.00 62.28 87 PRO A O 1
ATOM 707 N N . LEU A 1 88 ? -21.753 -9.837 -7.057 1.00 62.91 88 LEU A N 1
ATOM 708 C CA . LEU A 1 88 ? -21.561 -9.145 -8.339 1.00 62.91 88 LEU A CA 1
ATOM 709 C C . LEU A 1 88 ? -20.154 -8.539 -8.459 1.00 62.91 88 LEU A C 1
ATOM 711 O O . LEU A 1 88 ? -19.555 -8.549 -9.532 1.00 62.91 88 LEU A O 1
ATOM 715 N N . LEU A 1 89 ? -19.606 -8.045 -7.346 1.00 62.53 89 LEU A N 1
ATOM 716 C CA . LEU A 1 89 ? -18.268 -7.456 -7.307 1.00 62.53 89 LEU A CA 1
ATOM 717 C C . LEU A 1 89 ? -17.160 -8.515 -7.350 1.00 62.53 89 LEU A C 1
ATOM 719 O O . LEU A 1 89 ? -16.164 -8.323 -8.049 1.00 62.53 89 LEU A O 1
ATOM 723 N N . VAL A 1 90 ? -17.367 -9.666 -6.703 1.00 66.06 90 VAL A N 1
ATOM 724 C CA . VAL A 1 90 ? -16.470 -10.828 -6.830 1.00 66.06 90 VAL A CA 1
ATOM 725 C C . VAL A 1 90 ? -16.463 -11.355 -8.271 1.00 66.06 90 VAL A C 1
ATOM 727 O O . VAL A 1 90 ? -15.392 -11.609 -8.825 1.00 66.06 90 VAL A O 1
ATOM 730 N N . ALA A 1 91 ? -17.628 -11.427 -8.924 1.00 63.12 91 ALA A N 1
ATOM 731 C CA . ALA A 1 91 ? -17.728 -11.793 -10.339 1.00 63.12 91 ALA A CA 1
ATOM 732 C C . ALA A 1 91 ? -17.030 -10.774 -11.267 1.00 63.12 91 ALA A C 1
ATOM 734 O O . ALA A 1 91 ? -16.349 -11.161 -12.221 1.00 63.12 91 ALA A O 1
ATOM 735 N N . GLY A 1 92 ? -17.133 -9.475 -10.962 1.00 65.06 92 GLY A N 1
ATOM 736 C CA . GLY A 1 92 ? -16.428 -8.411 -11.684 1.00 65.06 92 GLY A CA 1
ATOM 737 C C . GLY A 1 92 ? -14.900 -8.530 -11.604 1.00 65.06 92 GLY A C 1
ATOM 738 O O . GLY A 1 92 ? -14.213 -8.359 -12.609 1.00 65.06 92 GLY A O 1
ATOM 739 N N . LEU A 1 93 ? -14.355 -8.905 -10.444 1.00 65.38 93 LEU A N 1
ATOM 740 C CA . LEU A 1 93 ? -12.914 -9.137 -10.270 1.00 65.38 93 LEU A CA 1
ATOM 741 C C . LEU A 1 93 ? -12.398 -10.373 -10.993 1.00 65.38 93 LEU A C 1
ATOM 743 O O . LEU A 1 93 ? -11.327 -10.321 -11.598 1.00 65.38 93 LEU A O 1
ATOM 747 N N . PHE A 1 94 ? -13.168 -11.461 -10.974 1.00 69.00 94 PHE A N 1
ATOM 748 C CA . PHE A 1 94 ? -12.816 -12.663 -11.727 1.00 69.00 94 PHE A CA 1
ATOM 749 C C . PHE A 1 94 ? -12.764 -12.376 -13.234 1.00 69.00 94 PHE A C 1
ATOM 751 O O . PHE A 1 94 ? -11.893 -12.874 -13.941 1.00 69.00 94 PHE A O 1
ATOM 758 N N . SER A 1 95 ? -13.648 -11.491 -13.700 1.00 63.19 95 SER A N 1
ATOM 759 C CA . SER A 1 95 ? -13.707 -11.036 -15.092 1.00 63.19 95 SER A CA 1
ATOM 760 C C . SER A 1 95 ? -12.566 -10.078 -15.463 1.00 63.19 95 SER A C 1
ATOM 762 O O . SER A 1 95 ? -12.134 -10.057 -16.614 1.00 63.19 95 SER A O 1
ATOM 764 N N . LEU A 1 96 ? -12.030 -9.313 -14.504 1.00 67.62 96 LEU A N 1
ATOM 765 C CA . LEU A 1 96 ? -10.885 -8.421 -14.727 1.00 67.62 96 LEU A CA 1
ATOM 766 C C . LEU A 1 96 ? -9.575 -9.190 -14.971 1.00 67.62 96 LEU A C 1
ATOM 768 O O . LEU A 1 96 ? -8.747 -8.722 -15.748 1.00 67.62 96 LEU A O 1
ATOM 772 N N . SER A 1 97 ? -9.393 -10.373 -14.370 1.00 67.25 97 SER A N 1
ATOM 773 C CA . SER A 1 97 ? -8.173 -11.185 -14.526 1.00 67.25 97 SER A CA 1
ATOM 774 C C . SER A 1 97 ? -7.809 -11.500 -15.992 1.00 67.25 97 SER A C 1
ATOM 776 O O . SER A 1 97 ? -6.684 -11.182 -16.382 1.00 67.25 97 SER A O 1
ATOM 778 N N . PRO A 1 98 ? -8.708 -12.039 -16.843 1.00 65.25 98 PRO A N 1
ATOM 779 C CA . PRO A 1 98 ? -8.389 -12.292 -18.250 1.00 65.25 98 PRO A CA 1
ATOM 780 C C . PRO A 1 98 ? -8.248 -11.002 -19.072 1.00 65.25 98 PRO A C 1
ATOM 782 O O . PRO A 1 98 ? -7.414 -10.933 -19.971 1.00 65.25 98 PRO A O 1
ATOM 785 N N . ILE A 1 99 ? -9.014 -9.957 -18.746 1.00 65.44 99 ILE A N 1
ATOM 786 C CA . ILE A 1 99 ? -9.001 -8.669 -19.462 1.00 65.44 99 ILE A CA 1
ATOM 787 C C . ILE A 1 99 ? -7.650 -7.953 -19.315 1.00 65.44 99 ILE A C 1
ATOM 789 O O . ILE A 1 99 ? -7.175 -7.315 -20.257 1.00 65.44 99 ILE A O 1
ATOM 793 N N . VAL A 1 100 ? -6.997 -8.110 -18.163 1.00 65.38 100 VAL A N 1
ATOM 794 C CA . VAL A 1 100 ? -5.675 -7.539 -17.878 1.00 65.38 100 VAL A CA 1
ATOM 795 C C . VAL A 1 100 ? -4.570 -8.115 -18.774 1.00 65.38 100 VAL A C 1
ATOM 797 O O . VAL A 1 100 ? -3.642 -7.390 -19.119 1.00 65.38 100 VAL A O 1
ATOM 800 N N . PHE A 1 101 ? -4.667 -9.380 -19.195 1.00 64.56 101 PHE A N 1
ATOM 801 C CA . PHE A 1 101 ? -3.681 -9.987 -20.101 1.00 64.56 101 PHE A CA 1
ATOM 802 C C . PHE A 1 101 ? -3.862 -9.569 -21.567 1.00 64.56 101 PHE A C 1
ATOM 804 O O . PHE A 1 101 ? -2.918 -9.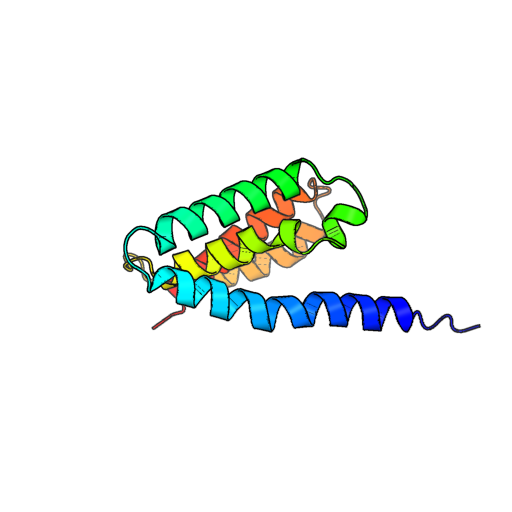660 -22.347 1.00 64.56 101 PHE A O 1
ATOM 811 N N . VAL A 1 102 ? -5.063 -9.122 -21.947 1.00 66.25 102 VAL A N 1
ATOM 812 C CA . VAL A 1 102 ? -5.420 -8.804 -23.341 1.00 66.25 102 VAL A CA 1
ATOM 813 C C . VAL A 1 102 ? -5.208 -7.323 -23.668 1.00 66.25 102 VAL A C 1
ATOM 815 O O . VAL A 1 102 ? -4.932 -6.977 -24.816 1.00 66.25 102 VAL A O 1
ATOM 818 N N . LEU A 1 103 ? -5.307 -6.433 -22.678 1.00 61.50 103 LEU A N 1
ATOM 819 C CA . LEU A 1 103 ? -5.123 -4.998 -22.877 1.00 61.50 103 LEU A CA 1
ATOM 820 C C . LEU A 1 103 ? -3.662 -4.590 -22.621 1.00 61.50 103 LEU A C 1
ATOM 822 O O . LEU A 1 103 ? -3.181 -4.769 -21.501 1.00 61.50 103 LEU A O 1
ATOM 826 N N . PRO A 1 104 ? -2.963 -3.949 -23.581 1.00 59.78 104 PRO A N 1
ATOM 827 C CA . PRO A 1 104 ? -1.655 -3.334 -23.351 1.00 59.78 104 PRO A CA 1
ATOM 828 C C . PRO A 1 104 ? -1.828 -2.013 -22.579 1.00 59.78 104 PRO A C 1
ATOM 830 O O . PRO A 1 104 ? -1.470 -0.931 -23.042 1.00 59.78 104 PRO A O 1
ATOM 833 N N . LEU A 1 105 ? -2.460 -2.084 -21.407 1.00 60.41 105 LEU A N 1
ATOM 834 C CA . LEU A 1 105 ? -2.647 -0.955 -20.507 1.00 60.41 105 LEU A CA 1
ATOM 835 C C . LEU A 1 105 ? -1.314 -0.594 -19.851 1.00 60.41 105 LEU A C 1
ATOM 837 O O . LEU A 1 105 ? -0.539 -1.461 -19.445 1.00 60.41 105 LEU A O 1
ATOM 841 N N . HIS A 1 106 ? -1.070 0.707 -19.695 1.00 68.00 106 HIS A N 1
ATOM 842 C CA . HIS A 1 106 ? 0.080 1.195 -18.942 1.00 68.00 106 HIS A CA 1
ATOM 843 C C . HIS A 1 106 ? 0.038 0.636 -17.511 1.00 68.00 106 HIS A C 1
ATOM 845 O O . HIS A 1 106 ? -1.014 0.622 -16.861 1.00 68.00 106 HIS A O 1
ATOM 851 N N . THR A 1 107 ? 1.190 0.201 -17.003 1.00 68.94 107 THR A N 1
ATOM 852 C CA . THR A 1 107 ? 1.333 -0.530 -15.731 1.00 68.94 107 THR A CA 1
ATOM 853 C C . THR A 1 107 ? 0.692 0.189 -14.538 1.00 68.94 107 THR A C 1
ATOM 855 O O . THR A 1 107 ? 0.174 -0.458 -13.629 1.00 68.94 107 THR A O 1
ATOM 858 N N . THR A 1 108 ? 0.661 1.523 -14.550 1.00 67.88 108 THR A N 1
ATOM 859 C CA . THR A 1 108 ? 0.013 2.359 -13.526 1.00 67.88 108 THR A CA 1
ATOM 860 C C . THR A 1 108 ? -1.513 2.218 -13.504 1.00 67.88 108 THR A C 1
ATOM 862 O O . THR A 1 108 ? -2.096 2.094 -12.428 1.00 67.88 108 THR A O 1
ATOM 865 N N . PHE A 1 109 ? -2.172 2.193 -14.670 1.00 70.62 109 PHE A N 1
ATOM 866 C CA . PHE A 1 109 ? -3.633 2.048 -14.753 1.00 70.62 109 PHE A CA 1
ATOM 867 C C . PHE A 1 109 ? -4.076 0.663 -14.292 1.00 70.62 109 PHE A C 1
ATOM 869 O O . PHE A 1 109 ? -5.030 0.534 -13.526 1.00 70.62 109 PHE A O 1
ATOM 876 N N . LEU A 1 110 ? -3.327 -0.366 -14.683 1.00 74.06 110 LEU A N 1
ATOM 877 C CA . LEU A 1 110 ? -3.547 -1.738 -14.237 1.00 74.06 110 LEU A CA 1
ATOM 878 C C . LEU A 1 110 ? -3.451 -1.821 -12.703 1.00 74.06 110 LEU A C 1
ATOM 880 O O . LEU A 1 110 ? -4.374 -2.297 -12.045 1.00 74.06 11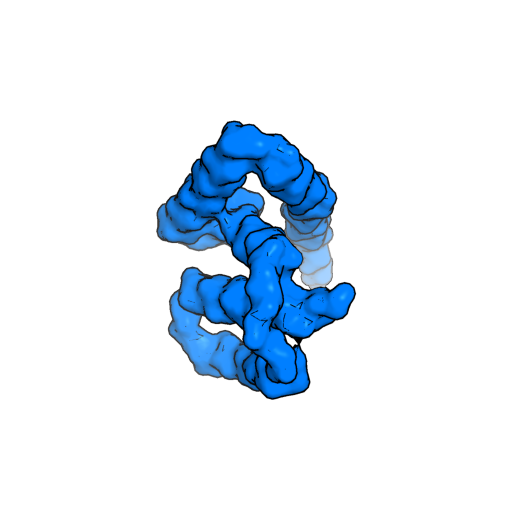0 LEU A O 1
ATOM 884 N N . ARG A 1 111 ? -2.403 -1.234 -12.110 1.00 74.06 111 ARG A N 1
ATOM 885 C CA . ARG A 1 111 ? -2.243 -1.158 -10.647 1.00 74.06 111 ARG A CA 1
ATOM 886 C C . ARG A 1 111 ? -3.421 -0.457 -9.966 1.00 74.06 111 ARG A C 1
ATOM 888 O O . ARG A 1 111 ? -3.921 -0.986 -8.980 1.00 74.06 111 ARG A O 1
ATOM 895 N N . LEU A 1 112 ? -3.891 0.677 -10.492 1.00 77.31 112 LEU A N 1
ATOM 896 C CA . LEU A 1 112 ? -5.059 1.387 -9.953 1.00 77.31 112 LEU A CA 1
ATOM 897 C C . LEU A 1 112 ? -6.323 0.522 -9.998 1.00 77.31 112 LEU A C 1
ATOM 899 O O . LEU A 1 112 ? -6.974 0.341 -8.969 1.00 77.31 112 LEU A O 1
ATOM 903 N N . THR A 1 113 ? -6.637 -0.072 -11.151 1.00 77.75 113 THR A N 1
ATOM 904 C CA . THR A 1 113 ? -7.831 -0.925 -11.302 1.00 77.75 113 THR A CA 1
ATOM 905 C C . THR A 1 113 ? -7.808 -2.136 -10.367 1.00 77.75 113 THR A C 1
ATOM 907 O O . THR A 1 113 ? -8.803 -2.395 -9.691 1.00 77.75 113 THR A O 1
ATOM 910 N N . CYS A 1 114 ? -6.663 -2.815 -10.227 1.00 78.38 114 CYS A N 1
ATOM 911 C CA . CYS A 1 114 ? -6.514 -3.923 -9.283 1.00 78.38 114 CYS A CA 1
ATOM 912 C C . CYS A 1 114 ? -6.697 -3.476 -7.828 1.00 78.38 114 CYS A C 1
ATOM 914 O O . CYS A 1 114 ? -7.380 -4.157 -7.065 1.00 78.38 114 CYS A O 1
ATOM 916 N N . THR A 1 115 ? -6.130 -2.331 -7.434 1.00 81.00 115 THR A N 1
ATOM 917 C CA . THR A 1 115 ? -6.274 -1.833 -6.055 1.00 81.00 115 THR A CA 1
ATOM 918 C C . THR A 1 115 ? -7.695 -1.422 -5.715 1.00 81.00 115 THR A C 1
ATOM 920 O O . THR A 1 115 ? -8.164 -1.733 -4.624 1.00 81.00 115 THR A O 1
ATOM 923 N N . LEU A 1 116 ? -8.398 -0.777 -6.649 1.00 78.75 116 LEU A N 1
ATOM 924 C CA . LEU A 1 116 ? -9.799 -0.404 -6.470 1.00 78.75 116 LEU A CA 1
ATOM 925 C C . LEU A 1 116 ? -10.688 -1.644 -6.382 1.00 78.75 116 LEU A C 1
ATOM 927 O O . LEU A 1 116 ? -11.555 -1.706 -5.515 1.00 78.75 116 LEU A O 1
ATOM 931 N N . GLY A 1 117 ? -10.436 -2.652 -7.222 1.00 76.31 117 GLY A N 1
ATOM 932 C CA . GLY A 1 117 ? -11.130 -3.934 -7.144 1.00 76.31 117 GLY A CA 1
ATOM 933 C C . GLY A 1 117 ? -10.913 -4.622 -5.792 1.00 76.31 117 GLY A C 1
ATOM 934 O O . GLY A 1 117 ? -11.878 -4.947 -5.103 1.00 76.31 117 GLY A O 1
ATOM 935 N N . ALA A 1 118 ? -9.658 -4.777 -5.362 1.00 78.00 118 ALA A N 1
ATOM 936 C CA . ALA A 1 118 ? -9.338 -5.384 -4.069 1.00 78.00 118 ALA A CA 1
ATOM 937 C C . ALA A 1 118 ? -9.967 -4.616 -2.891 1.00 78.00 118 ALA A C 1
ATOM 939 O O . ALA A 1 118 ? -10.578 -5.226 -2.015 1.00 78.00 118 ALA A O 1
ATOM 940 N N . ALA A 1 119 ? -9.885 -3.282 -2.894 1.00 77.62 119 ALA A N 1
ATOM 941 C CA . ALA A 1 119 ? -10.513 -2.437 -1.881 1.00 77.62 119 ALA A CA 1
ATOM 942 C C . ALA A 1 119 ? -12.041 -2.611 -1.846 1.00 77.62 119 ALA A C 1
ATOM 944 O O . ALA A 1 119 ? -12.620 -2.711 -0.766 1.00 77.62 119 ALA A O 1
ATOM 945 N N . ALA A 1 120 ? -12.694 -2.709 -3.008 1.00 74.06 120 ALA A N 1
ATOM 946 C CA . ALA A 1 120 ? -14.134 -2.933 -3.090 1.00 74.06 120 ALA A CA 1
ATOM 947 C C . ALA A 1 120 ? -14.550 -4.297 -2.513 1.00 74.06 120 ALA A C 1
ATOM 949 O O . ALA A 1 120 ? -15.573 -4.380 -1.833 1.00 74.06 120 ALA A O 1
ATOM 950 N N . VAL A 1 121 ? -13.755 -5.354 -2.721 1.00 75.06 121 VAL A N 1
ATOM 951 C CA . VAL A 1 121 ? -14.018 -6.662 -2.091 1.00 75.06 121 VAL A CA 1
ATOM 952 C C . VAL A 1 121 ? -13.837 -6.612 -0.586 1.00 75.06 121 VAL A C 1
ATOM 954 O O . VAL A 1 121 ? -14.693 -7.129 0.121 1.00 75.06 121 VAL A O 1
ATOM 957 N N . ILE A 1 122 ? -12.779 -5.971 -0.085 1.00 74.19 122 ILE A N 1
ATOM 958 C CA . ILE A 1 122 ? -12.550 -5.849 1.363 1.00 74.19 122 ILE A CA 1
ATOM 959 C C . ILE A 1 122 ? -13.698 -5.078 2.027 1.00 74.19 122 ILE A C 1
ATOM 961 O O . ILE A 1 122 ? -14.230 -5.526 3.040 1.00 74.19 122 ILE A O 1
ATOM 965 N N . TYR A 1 123 ? -14.124 -3.963 1.427 1.00 71.31 123 TYR A N 1
ATOM 966 C CA . TYR A 1 123 ? -15.223 -3.144 1.946 1.00 71.31 123 TYR A CA 1
ATOM 967 C C . TYR A 1 123 ? -16.554 -3.912 2.024 1.00 71.31 123 TYR A C 1
ATOM 969 O O . TYR A 1 123 ? -17.334 -3.699 2.950 1.00 71.31 123 TYR A O 1
ATOM 977 N N . LEU A 1 124 ? -16.816 -4.815 1.072 1.00 69.69 124 LEU A N 1
ATOM 978 C CA . LEU A 1 124 ? -18.062 -5.588 1.025 1.00 69.69 124 LEU A CA 1
ATOM 979 C C . LEU A 1 124 ? -18.013 -6.932 1.759 1.00 69.69 124 LEU A C 1
ATOM 981 O O . LEU A 1 124 ? -19.058 -7.403 2.199 1.00 69.69 124 LEU A O 1
ATOM 985 N N . GLY A 1 125 ? -16.848 -7.576 1.821 1.00 63.88 125 GLY A N 1
ATOM 986 C CA . GLY A 1 125 ? -16.676 -8.936 2.337 1.00 63.88 125 GLY A CA 1
ATOM 987 C C . GLY A 1 125 ? -16.365 -9.018 3.828 1.00 63.88 125 GLY A C 1
ATOM 988 O O . GLY A 1 125 ? -16.425 -10.106 4.389 1.00 63.88 125 GLY A O 1
ATOM 989 N N . ASN A 1 126 ? -16.026 -7.901 4.474 1.00 61.03 126 ASN A N 1
ATOM 990 C CA . ASN A 1 126 ? -15.888 -7.879 5.921 1.00 61.03 126 ASN A CA 1
ATOM 991 C C . ASN A 1 126 ? -17.301 -7.907 6.526 1.00 61.03 126 ASN A C 1
ATOM 993 O O . ASN A 1 126 ? -18.062 -6.962 6.309 1.00 61.03 126 ASN A O 1
ATOM 997 N N . GLU A 1 127 ? -17.678 -8.983 7.219 1.00 52.44 127 GLU A N 1
ATOM 998 C CA . GLU A 1 127 ? -18.958 -9.118 7.937 1.00 52.44 127 GLU A CA 1
ATOM 999 C C . GLU A 1 127 ? -18.841 -8.514 9.338 1.00 52.44 127 GLU A C 1
ATOM 1001 O O . GLU A 1 127 ? -17.977 -8.961 10.120 1.00 52.44 127 GLU A O 1
#